Protein AF-A0A7C2FIG5-F1 (afdb_monomer)

Mean predicted aligned error: 9.31 Å

Radius of gyration: 20.12 Å; Cα contacts (8 Å, |Δi|>4): 160; chains: 1; bounding box: 55×31×49 Å

Solvent-accessible surface area (backbone atoms only — not comparable to full-atom values): 9317 Å² total; per-residue (Å²): 133,86,77,81,83,83,77,55,56,40,17,17,36,29,71,39,88,87,53,84,72,95,73,82,91,70,52,73,69,51,48,59,54,59,76,64,55,74,55,68,53,23,48,46,54,52,16,59,75,69,73,48,54,67,72,58,41,54,53,45,52,54,53,38,41,74,69,49,51,34,40,84,71,38,71,48,67,75,83,69,73,45,44,57,67,68,55,55,55,50,51,38,54,56,41,27,75,70,73,31,94,58,26,62,59,54,51,53,51,52,38,49,75,65,79,44,44,74,86,65,31,47,63,87,50,48,66,57,52,53,52,58,59,40,68,74,39,85,52,66,69,57,29,54,51,51,53,53,54,50,54,56,53,50,65,75,74,110

Secondary structure (DSSP, 8-state):
--------TT-EEEE-SS---S-----HHHHHHHTT--SSSBHHHHHHHTT--HHHHHHHHHHHHHTTSEEEEESS-----PPPHHHHHHHHHHHHHHH-TTHHHHHHHHHHHTT--GGG--GGGHHHHHHHHHHT---HHHHHHHHHHHHHHHHHH-

Sequence (158 aa):
MNKKVEFNENAVFALSKSKSPSEVTLRSAEWAVITQIDGHKTVKDISNLLSMGNDEAIGLFHELIKKELIELQSMDEEKMDYIPADFFNMLEAELTKVIGPVAPLILDDTIMEMDTTKDHCLPERIPELIEMLSEEIVDSEKKVKFQQIMLNQLKGMM

Structure (mmCIF, N/CA/C/O backbone):
data_AF-A0A7C2FIG5-F1
#
_entry.id   AF-A0A7C2FIG5-F1
#
loop_
_atom_site.group_PDB
_atom_site.id
_atom_site.type_symbol
_atom_site.label_atom_id
_atom_site.label_alt_id
_atom_site.label_comp_id
_atom_site.label_asym_id
_atom_site.label_entity_id
_atom_site.label_seq_id
_atom_site.pdbx_PDB_ins_code
_atom_site.Cartn_x
_atom_site.Cartn_y
_atom_site.Cartn_z
_atom_site.occupancy
_atom_site.B_iso_or_equiv
_atom_site.auth_seq_id
_atom_site.auth_comp_id
_atom_site.auth_asym_id
_atom_site.auth_atom_id
_atom_site.pdbx_PDB_model_num
ATOM 1 N N . MET A 1 1 ? 34.452 -0.941 -11.610 1.00 36.03 1 MET A N 1
ATOM 2 C CA . MET A 1 1 ? 34.131 -2.293 -12.115 1.00 36.03 1 MET A CA 1
ATOM 3 C C . MET A 1 1 ? 32.675 -2.538 -11.748 1.00 36.03 1 MET A C 1
ATOM 5 O O . MET A 1 1 ? 32.413 -2.915 -10.616 1.00 36.03 1 MET A O 1
ATOM 9 N N . ASN A 1 2 ? 31.730 -2.162 -12.620 1.00 45.91 2 ASN A N 1
ATOM 10 C CA . ASN A 1 2 ? 30.301 -2.260 -12.301 1.00 45.91 2 ASN A CA 1
ATOM 11 C C . ASN A 1 2 ? 29.908 -3.731 -12.314 1.00 45.91 2 ASN A C 1
ATOM 13 O O . ASN A 1 2 ? 29.889 -4.370 -13.365 1.00 45.91 2 ASN A O 1
ATOM 17 N N . LYS A 1 3 ? 29.674 -4.276 -11.122 1.00 56.03 3 LYS A N 1
ATOM 18 C CA . LYS A 1 3 ? 29.166 -5.629 -10.941 1.00 56.03 3 LYS A CA 1
ATOM 19 C C . LYS A 1 3 ? 27.771 -5.650 -11.570 1.00 56.03 3 LYS A C 1
ATOM 21 O O . LYS A 1 3 ? 26.907 -4.885 -11.152 1.00 56.03 3 LYS A O 1
ATOM 26 N N . LYS A 1 4 ? 27.578 -6.447 -12.622 1.00 68.69 4 LYS A N 1
ATOM 27 C CA . LYS A 1 4 ? 26.257 -6.647 -13.220 1.00 68.69 4 LYS A CA 1
ATOM 28 C C . LYS A 1 4 ? 25.384 -7.296 -12.145 1.00 68.69 4 LYS A C 1
ATOM 30 O O . LYS A 1 4 ? 25.712 -8.385 -11.683 1.00 68.69 4 LYS A O 1
ATOM 35 N N . VAL A 1 5 ? 24.359 -6.587 -11.686 1.00 81.25 5 VAL A N 1
ATOM 36 C CA . VAL A 1 5 ? 23.385 -7.122 -10.731 1.00 81.25 5 VAL A CA 1
ATOM 37 C C . VAL A 1 5 ? 22.503 -8.087 -11.512 1.00 81.25 5 VAL A C 1
ATOM 39 O O . VAL A 1 5 ? 21.764 -7.640 -12.380 1.00 81.25 5 VAL A O 1
ATOM 42 N N . GLU A 1 6 ? 22.647 -9.390 -11.285 1.00 87.00 6 GLU A N 1
ATOM 43 C CA . GLU A 1 6 ? 21.758 -10.406 -11.860 1.00 87.00 6 GLU A CA 1
ATOM 44 C C . GLU A 1 6 ? 20.524 -10.563 -10.967 1.00 87.00 6 GLU A C 1
ATOM 46 O O . GLU A 1 6 ? 20.663 -10.659 -9.750 1.00 87.00 6 GLU A O 1
ATOM 51 N N . PHE A 1 7 ? 19.335 -10.569 -11.571 1.00 90.88 7 PHE A N 1
ATOM 52 C CA . PHE A 1 7 ? 18.045 -10.702 -10.892 1.00 90.88 7 PHE A CA 1
ATOM 53 C C . PHE A 1 7 ? 17.050 -11.471 -11.777 1.00 90.88 7 PHE A C 1
ATOM 55 O O . PHE A 1 7 ? 17.284 -11.636 -12.976 1.00 90.88 7 PHE A O 1
ATOM 62 N N . ASN A 1 8 ? 15.970 -11.979 -11.182 1.00 89.69 8 ASN A N 1
ATOM 63 C CA . ASN A 1 8 ? 14.920 -12.744 -11.865 1.00 89.69 8 ASN A CA 1
ATOM 64 C C . ASN A 1 8 ? 13.596 -11.945 -11.920 1.00 89.69 8 ASN A C 1
ATOM 66 O O . ASN A 1 8 ? 13.532 -10.811 -11.453 1.00 89.69 8 ASN A O 1
ATOM 70 N N . GLU A 1 9 ? 12.533 -12.524 -12.490 1.00 90.69 9 GLU A N 1
ATOM 71 C CA . GLU A 1 9 ? 11.229 -11.847 -12.610 1.00 90.69 9 GLU A CA 1
ATOM 72 C C . GLU A 1 9 ? 10.514 -11.586 -11.266 1.00 90.69 9 GLU A C 1
ATOM 74 O O . GLU A 1 9 ? 9.669 -10.701 -11.196 1.00 90.69 9 GLU A O 1
ATOM 79 N N . ASN A 1 10 ? 10.886 -12.297 -10.199 1.00 91.56 10 ASN A N 1
ATOM 80 C CA . ASN A 1 10 ? 10.341 -12.138 -8.848 1.00 91.56 10 ASN A CA 1
ATOM 81 C C . ASN A 1 10 ? 11.132 -11.127 -8.005 1.00 91.56 10 ASN A C 1
ATOM 83 O O . ASN A 1 10 ? 10.812 -10.916 -6.841 1.00 91.56 10 ASN A O 1
ATOM 87 N N . ALA A 1 11 ? 12.190 -10.528 -8.552 1.00 92.69 11 ALA A N 1
ATOM 88 C CA . ALA A 1 11 ? 12.984 -9.563 -7.814 1.00 92.69 11 ALA A CA 1
ATOM 89 C C . ALA A 1 11 ? 12.174 -8.298 -7.505 1.00 92.69 11 ALA A C 1
ATOM 91 O O . ALA A 1 11 ? 11.429 -7.808 -8.357 1.00 92.69 11 ALA A O 1
ATOM 92 N N . VAL A 1 12 ? 12.381 -7.744 -6.312 1.00 92.75 12 VAL A N 1
ATOM 93 C CA . VAL A 1 12 ? 11.785 -6.482 -5.863 1.00 92.75 12 VAL A CA 1
ATOM 94 C C . VAL A 1 12 ? 12.884 -5.432 -5.758 1.00 92.75 12 VAL A C 1
ATOM 96 O O . VAL A 1 12 ? 14.008 -5.707 -5.321 1.00 92.75 12 VAL A O 1
ATOM 99 N N . PHE A 1 13 ? 12.566 -4.215 -6.188 1.00 93.75 13 PHE A N 1
ATOM 100 C CA . PHE A 1 13 ? 13.487 -3.083 -6.200 1.00 93.75 13 PHE A CA 1
ATOM 101 C C . PHE A 1 13 ? 12.936 -1.929 -5.374 1.00 93.75 13 PHE A C 1
ATOM 103 O O . PHE A 1 13 ? 11.726 -1.736 -5.301 1.00 93.75 13 PHE A O 1
ATOM 110 N N . ALA A 1 14 ? 13.840 -1.116 -4.835 1.00 92.50 14 ALA A N 1
ATOM 111 C CA . ALA A 1 14 ? 13.522 0.152 -4.194 1.00 92.50 14 ALA A CA 1
ATOM 112 C C . ALA A 1 14 ? 14.220 1.312 -4.916 1.00 92.50 14 ALA A C 1
ATOM 114 O O . ALA A 1 14 ? 15.236 1.126 -5.595 1.00 92.50 14 ALA A O 1
ATOM 115 N N . LEU A 1 15 ? 13.694 2.528 -4.750 1.00 92.06 15 LEU A N 1
ATOM 116 C CA . LEU A 1 15 ? 14.399 3.741 -5.165 1.00 92.06 15 LEU A CA 1
ATOM 117 C C . LEU A 1 15 ? 15.688 3.903 -4.346 1.00 92.06 15 LEU A C 1
ATOM 119 O O . LEU A 1 15 ? 15.681 3.767 -3.123 1.00 92.06 15 LEU A O 1
ATOM 123 N N . SER A 1 16 ? 16.789 4.220 -5.027 1.00 88.19 16 SER A N 1
ATOM 124 C CA . SER A 1 16 ? 18.107 4.366 -4.404 1.00 88.19 16 SER A CA 1
ATOM 125 C C . SER A 1 16 ? 18.120 5.519 -3.398 1.00 88.19 16 SER A C 1
ATOM 127 O O . SER A 1 16 ? 17.854 6.671 -3.745 1.00 88.19 16 SER A O 1
ATOM 129 N N . LYS A 1 17 ? 18.489 5.226 -2.145 1.00 80.56 17 LYS A N 1
ATOM 130 C CA . LYS A 1 17 ? 18.613 6.235 -1.070 1.00 80.56 17 LYS A CA 1
ATOM 131 C C . LYS A 1 17 ? 19.976 6.928 -1.039 1.00 80.56 17 LYS A C 1
ATOM 133 O O . LYS A 1 17 ? 20.172 7.897 -0.309 1.00 80.56 17 LYS A O 1
ATOM 138 N N . SER A 1 18 ? 20.945 6.405 -1.789 1.00 64.06 18 SER A N 1
ATOM 139 C CA . SER A 1 18 ? 22.363 6.742 -1.624 1.00 64.06 18 SER A CA 1
ATOM 140 C C . SER A 1 18 ? 22.803 7.987 -2.399 1.00 64.06 18 SER A C 1
ATOM 142 O O . SER A 1 18 ? 23.750 8.658 -1.984 1.00 64.06 18 SER A O 1
ATOM 144 N N . LYS A 1 19 ? 22.123 8.322 -3.504 1.00 59.31 19 LYS A N 1
ATOM 145 C CA . LYS A 1 19 ? 22.389 9.515 -4.315 1.00 59.31 19 LYS A CA 1
ATOM 146 C C . LYS A 1 19 ? 21.123 9.938 -5.050 1.00 59.31 19 LYS A C 1
ATOM 148 O O . LYS A 1 19 ? 20.641 9.203 -5.902 1.00 59.31 19 LYS A O 1
ATOM 153 N N . SER A 1 20 ? 20.637 11.150 -4.795 1.00 56.97 20 SER A N 1
ATOM 154 C CA . SER A 1 20 ? 19.740 11.828 -5.732 1.00 56.97 20 SER A CA 1
ATOM 155 C C . SER A 1 20 ? 20.612 12.493 -6.801 1.00 56.97 20 SER A C 1
ATOM 157 O O . SER A 1 20 ? 21.295 13.474 -6.492 1.00 56.97 20 SER A O 1
ATOM 159 N N . PRO A 1 21 ? 20.690 11.962 -8.031 1.00 64.50 21 PRO A N 1
ATOM 160 C CA . PRO A 1 21 ? 21.384 12.654 -9.110 1.00 64.50 21 PRO A CA 1
ATOM 161 C C . PRO A 1 21 ? 20.776 14.048 -9.321 1.00 64.50 21 PRO A C 1
ATOM 163 O O . PRO A 1 21 ? 19.559 14.212 -9.290 1.00 64.50 21 PRO A O 1
ATOM 166 N N . SER A 1 22 ? 21.628 15.059 -9.525 1.00 67.62 22 SER A N 1
ATOM 167 C CA . SER A 1 22 ? 21.191 16.455 -9.686 1.00 67.62 22 SER A CA 1
ATOM 168 C C . SER A 1 22 ? 20.298 16.660 -10.911 1.00 67.62 22 SER A C 1
ATOM 170 O O . SER A 1 22 ? 19.446 17.541 -10.908 1.00 67.62 22 SER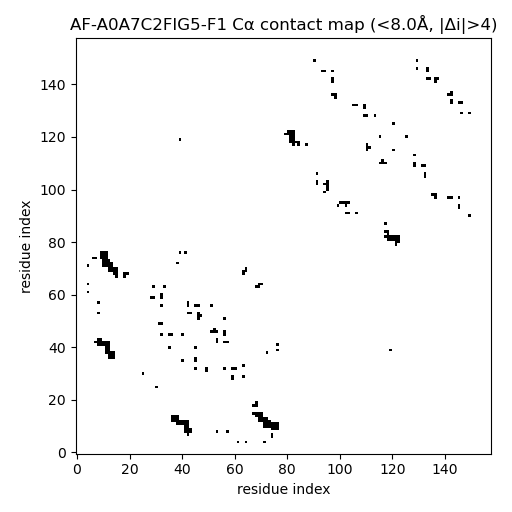 A O 1
ATOM 172 N N . GLU A 1 23 ? 20.501 15.851 -11.953 1.00 78.12 23 GLU A N 1
ATOM 173 C CA . GLU A 1 23 ? 19.670 15.793 -13.150 1.00 78.12 23 GLU A CA 1
ATOM 174 C C . GLU A 1 23 ? 19.792 14.402 -13.783 1.00 78.12 23 GLU A C 1
ATOM 176 O O . GLU A 1 23 ? 20.884 13.828 -13.831 1.00 78.12 23 GLU A O 1
ATOM 181 N N . VAL A 1 24 ? 18.677 13.854 -14.273 1.00 83.38 24 VAL A N 1
ATOM 182 C CA . VAL A 1 24 ? 18.651 12.570 -14.980 1.00 83.38 24 VAL A CA 1
ATOM 183 C C . VAL A 1 24 ? 17.721 12.650 -16.169 1.00 83.38 24 VAL A C 1
ATOM 185 O O . VAL A 1 24 ? 16.572 13.063 -16.058 1.00 83.38 24 VAL A O 1
ATOM 188 N N . THR A 1 25 ? 18.203 12.172 -17.310 1.00 87.69 25 THR A N 1
ATOM 189 C CA . THR A 1 25 ? 17.370 11.966 -18.490 1.00 87.69 25 THR A CA 1
ATOM 190 C C . THR A 1 25 ? 16.800 10.551 -18.483 1.00 87.69 25 THR A C 1
ATOM 192 O O . THR A 1 25 ? 17.545 9.562 -18.461 1.00 87.69 25 THR A O 1
ATOM 195 N N . LEU A 1 26 ? 15.473 10.458 -18.540 1.00 91.25 26 LEU A N 1
ATOM 196 C CA . LEU A 1 26 ? 14.733 9.204 -18.615 1.00 91.25 26 LEU A CA 1
ATOM 197 C C . LEU A 1 26 ? 13.965 9.121 -19.930 1.00 91.25 26 LEU A C 1
ATOM 199 O O . LEU A 1 26 ? 13.329 10.081 -20.362 1.00 91.25 26 LEU A O 1
ATOM 203 N N . ARG A 1 27 ? 14.033 7.957 -20.576 1.00 94.00 27 ARG A N 1
ATOM 204 C CA . ARG A 1 27 ? 13.150 7.619 -21.699 1.00 94.00 27 ARG A CA 1
ATOM 205 C C . ARG A 1 27 ? 11.747 7.335 -21.165 1.00 94.00 27 ARG A C 1
ATOM 207 O O . ARG A 1 27 ? 11.598 6.934 -20.015 1.00 94.00 27 ARG A O 1
ATOM 214 N N . SER A 1 28 ? 10.723 7.457 -22.010 1.00 94.38 28 SER A N 1
ATOM 215 C CA . SER A 1 28 ? 9.324 7.246 -21.603 1.00 94.38 28 SER A CA 1
ATOM 216 C C . SER A 1 28 ? 9.086 5.894 -20.918 1.00 94.38 28 SER A C 1
ATOM 218 O O . SER A 1 28 ? 8.396 5.845 -19.908 1.00 94.38 28 SER A O 1
ATOM 220 N N . ALA A 1 29 ? 9.706 4.817 -21.410 1.00 94.56 29 ALA A N 1
ATOM 221 C CA . ALA A 1 29 ? 9.592 3.488 -20.805 1.00 94.56 29 ALA A CA 1
ATOM 222 C C . ALA A 1 29 ? 10.312 3.379 -19.445 1.00 94.56 29 ALA A C 1
ATOM 224 O O . ALA A 1 29 ? 9.802 2.753 -18.524 1.00 94.56 29 ALA A O 1
ATOM 225 N N . GLU A 1 30 ? 11.467 4.033 -19.288 1.00 95.38 30 GLU A N 1
ATOM 226 C CA . GLU A 1 30 ? 12.197 4.069 -18.010 1.00 95.38 30 GLU A CA 1
ATOM 227 C C . GLU A 1 30 ? 11.417 4.861 -16.957 1.00 95.38 30 GLU A C 1
ATOM 229 O O . GLU A 1 30 ? 11.360 4.455 -15.800 1.00 95.38 30 GLU A O 1
ATOM 234 N N . TRP A 1 31 ? 10.786 5.966 -17.372 1.00 95.31 31 TRP A N 1
ATOM 235 C CA . TRP A 1 31 ? 9.886 6.745 -16.526 1.00 95.31 31 TRP A CA 1
ATOM 236 C C . TRP A 1 31 ? 8.658 5.931 -16.107 1.00 95.31 31 TRP A C 1
ATOM 238 O O . TRP A 1 31 ? 8.299 5.908 -14.934 1.00 95.31 31 TRP A O 1
ATOM 248 N N . ALA A 1 32 ? 8.034 5.221 -17.049 1.00 96.12 32 ALA A N 1
ATOM 249 C CA . ALA A 1 32 ? 6.899 4.362 -16.737 1.00 96.12 32 ALA A CA 1
ATOM 250 C C . ALA A 1 32 ? 7.271 3.326 -15.666 1.00 96.12 32 ALA A C 1
ATOM 252 O O . ALA A 1 32 ? 6.585 3.247 -14.656 1.00 96.12 32 ALA A O 1
ATOM 253 N N . VAL A 1 33 ? 8.396 2.620 -15.822 1.00 96.69 33 VAL A N 1
ATOM 254 C CA . VAL A 1 33 ? 8.856 1.625 -14.837 1.00 96.69 33 VAL A CA 1
ATOM 255 C C . VAL A 1 33 ? 9.177 2.259 -13.485 1.00 96.69 33 VAL A C 1
ATOM 257 O O . VAL A 1 33 ? 8.651 1.803 -12.4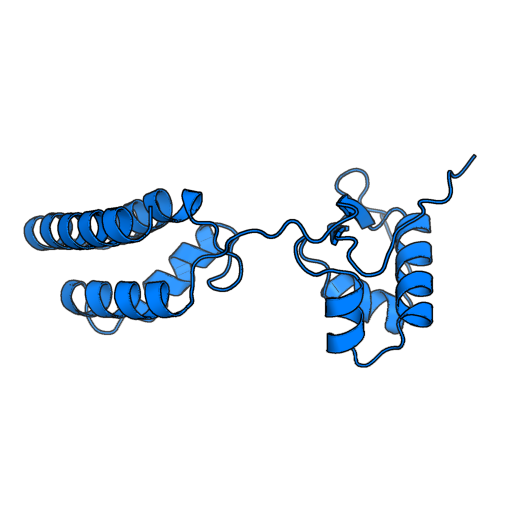74 1.00 96.69 33 VAL A O 1
ATOM 260 N N . ILE A 1 34 ? 9.999 3.316 -13.439 1.00 94.50 34 ILE A N 1
ATOM 261 C CA . ILE A 1 34 ? 10.462 3.877 -12.157 1.00 94.50 34 ILE A CA 1
ATOM 262 C C . ILE A 1 34 ? 9.310 4.416 -11.299 1.00 94.50 34 ILE A C 1
ATOM 264 O O . ILE A 1 34 ? 9.376 4.336 -10.079 1.00 94.50 34 ILE A O 1
ATOM 268 N N . THR A 1 35 ? 8.233 4.909 -11.919 1.00 94.19 35 THR A N 1
ATOM 269 C CA . THR A 1 35 ? 7.044 5.395 -11.192 1.00 94.19 35 THR A CA 1
ATOM 270 C C . THR A 1 35 ? 6.206 4.292 -10.548 1.00 94.19 35 THR A C 1
ATOM 272 O O . THR A 1 35 ? 5.362 4.601 -9.716 1.00 94.19 35 THR A O 1
ATOM 275 N N . GLN A 1 36 ? 6.412 3.027 -10.925 1.00 95.31 36 GLN A N 1
ATOM 276 C CA . GLN A 1 36 ? 5.705 1.884 -10.336 1.00 95.31 36 GLN A CA 1
ATOM 277 C C . GLN A 1 36 ? 6.509 1.184 -9.237 1.00 95.31 36 GLN A C 1
ATOM 279 O O . GLN A 1 36 ? 5.981 0.283 -8.588 1.00 95.31 36 GLN A O 1
ATOM 284 N N . ILE A 1 37 ? 7.770 1.578 -9.036 1.00 93.06 37 ILE A N 1
ATOM 285 C CA . ILE A 1 37 ? 8.649 0.995 -8.022 1.00 93.06 37 ILE A CA 1
ATOM 286 C C . ILE A 1 37 ? 8.265 1.547 -6.652 1.00 93.06 37 ILE A C 1
ATOM 288 O O . ILE A 1 37 ? 8.460 2.727 -6.368 1.00 93.06 37 ILE A O 1
ATOM 292 N N . ASP A 1 38 ? 7.756 0.662 -5.805 1.00 87.94 38 ASP A N 1
ATOM 293 C CA . ASP A 1 38 ? 7.274 0.957 -4.455 1.00 87.94 38 ASP A CA 1
ATOM 294 C C . ASP A 1 38 ? 7.960 0.119 -3.365 1.00 87.94 38 ASP A C 1
ATOM 296 O O . ASP A 1 38 ? 7.657 0.285 -2.189 1.00 87.94 38 ASP A O 1
ATOM 300 N N . GLY A 1 39 ? 8.901 -0.757 -3.733 1.00 88.00 39 GLY A N 1
ATOM 301 C CA . GLY A 1 39 ? 9.548 -1.675 -2.791 1.00 88.00 39 GLY A CA 1
ATOM 302 C C . GLY A 1 39 ? 8.746 -2.941 -2.483 1.00 88.00 39 GLY A C 1
ATOM 303 O O . GLY A 1 39 ? 9.129 -3.685 -1.580 1.00 88.00 39 GLY A O 1
ATOM 304 N N . HIS A 1 40 ? 7.659 -3.201 -3.217 1.00 84.62 40 HIS A N 1
ATOM 305 C CA . HIS A 1 40 ? 6.805 -4.378 -3.033 1.00 84.62 40 HIS A CA 1
ATOM 306 C C . HIS A 1 40 ? 6.541 -5.123 -4.339 1.00 84.62 40 HIS A C 1
ATOM 308 O O . HIS A 1 40 ? 6.636 -6.347 -4.377 1.00 84.62 40 HIS A O 1
ATOM 314 N N . LYS A 1 41 ? 6.255 -4.399 -5.427 1.00 89.69 41 LYS A N 1
ATOM 315 C CA . LYS A 1 41 ? 5.988 -5.022 -6.725 1.00 89.69 41 LYS A CA 1
ATOM 316 C C . LYS A 1 41 ? 7.237 -5.694 -7.280 1.00 89.69 41 LYS A C 1
ATOM 318 O O . LYS A 1 41 ? 8.314 -5.093 -7.351 1.00 89.69 41 LYS A O 1
ATOM 323 N N . THR A 1 42 ? 7.067 -6.922 -7.754 1.00 92.81 42 THR A N 1
ATOM 324 C CA . THR A 1 42 ? 8.120 -7.630 -8.475 1.00 92.81 42 THR A CA 1
ATOM 325 C C . THR A 1 42 ? 8.322 -7.038 -9.872 1.00 92.81 42 THR A C 1
ATOM 327 O O . THR A 1 42 ? 7.469 -6.323 -10.415 1.00 92.81 42 THR A O 1
ATOM 330 N N . VAL A 1 43 ? 9.442 -7.383 -10.514 1.00 94.56 43 VAL A N 1
ATOM 331 C CA . VAL A 1 43 ? 9.672 -7.074 -11.937 1.00 94.56 43 VAL A CA 1
ATOM 332 C C . VAL A 1 43 ? 8.511 -7.577 -12.806 1.00 94.56 43 VAL A C 1
ATOM 334 O O . VAL A 1 43 ? 8.104 -6.886 -13.740 1.00 94.56 43 VAL A O 1
ATOM 337 N N . LYS A 1 44 ? 7.955 -8.749 -12.484 1.00 93.88 44 LYS A N 1
ATOM 338 C CA . LYS A 1 44 ? 6.811 -9.354 -13.175 1.00 93.88 44 LYS A CA 1
ATOM 339 C C . LYS A 1 44 ? 5.507 -8.586 -12.974 1.00 93.88 44 LYS A C 1
ATOM 341 O O . LYS A 1 44 ? 4.736 -8.432 -13.917 1.00 93.88 44 LYS A O 1
ATOM 346 N N . ASP A 1 45 ? 5.243 -8.090 -11.770 1.00 92.94 45 ASP A N 1
ATOM 347 C CA . ASP A 1 45 ? 4.031 -7.303 -11.510 1.00 92.94 45 ASP A CA 1
ATOM 348 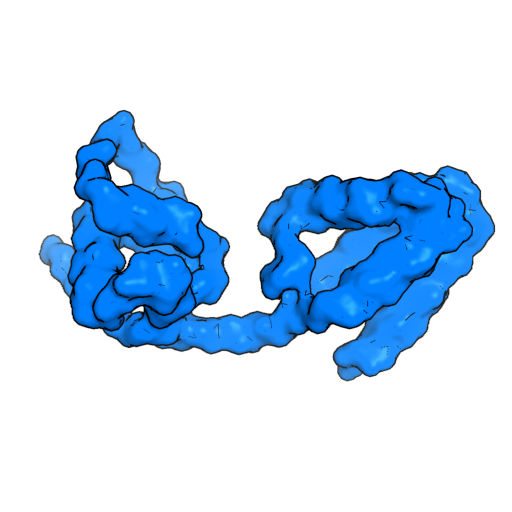C C . ASP A 1 45 ? 4.055 -6.003 -12.305 1.00 92.94 45 ASP A C 1
ATOM 350 O O . ASP A 1 45 ? 3.074 -5.644 -12.958 1.00 92.94 45 ASP A O 1
ATOM 354 N N . ILE A 1 46 ? 5.210 -5.333 -12.313 1.00 95.00 46 ILE A N 1
ATOM 355 C CA . ILE A 1 46 ? 5.410 -4.094 -13.067 1.00 95.00 46 ILE A CA 1
ATOM 356 C C . ILE A 1 46 ? 5.340 -4.362 -14.575 1.00 95.00 46 ILE A C 1
ATOM 358 O O . ILE A 1 46 ? 4.734 -3.569 -15.302 1.00 95.00 46 ILE A O 1
ATOM 362 N N . SER A 1 47 ? 5.897 -5.480 -15.061 1.00 96.06 47 SER A N 1
ATOM 363 C CA . SER A 1 47 ? 5.822 -5.830 -16.484 1.00 96.06 47 SER A CA 1
ATOM 364 C C . SER A 1 47 ? 4.379 -6.073 -16.935 1.00 96.06 47 SER A C 1
ATOM 366 O O . SER A 1 47 ? 3.938 -5.498 -17.934 1.00 96.06 47 SER A O 1
ATOM 368 N N . ASN A 1 48 ? 3.612 -6.836 -16.153 1.00 95.19 48 ASN A N 1
ATOM 369 C CA . ASN A 1 48 ? 2.198 -7.102 -16.406 1.00 95.19 48 ASN A CA 1
ATOM 370 C C . ASN A 1 48 ? 1.357 -5.821 -16.355 1.00 95.19 48 ASN A C 1
ATOM 372 O O . ASN A 1 48 ? 0.568 -5.569 -17.268 1.00 95.19 48 ASN A O 1
ATOM 376 N N . LEU A 1 49 ? 1.550 -4.988 -15.325 1.00 94.50 49 LEU A N 1
ATOM 377 C CA . LEU A 1 49 ? 0.827 -3.726 -15.139 1.00 94.50 49 LEU A CA 1
ATOM 378 C C . LEU A 1 49 ? 0.999 -2.789 -16.339 1.00 94.50 49 LEU A C 1
ATOM 380 O O . LEU A 1 49 ? 0.044 -2.161 -16.793 1.00 94.50 49 LEU A O 1
ATOM 384 N N . LEU A 1 50 ? 2.216 -2.718 -16.874 1.00 96.25 50 LEU A N 1
ATOM 385 C CA . LEU A 1 50 ? 2.555 -1.864 -18.008 1.00 96.25 50 LEU A CA 1
ATOM 386 C C . LEU A 1 50 ? 2.375 -2.562 -19.366 1.00 96.25 50 LEU A C 1
ATOM 388 O O . LEU A 1 50 ? 2.696 -1.973 -20.397 1.00 96.25 50 LEU A O 1
ATOM 392 N N . SER A 1 51 ? 1.841 -3.791 -19.381 1.00 95.88 51 SER A N 1
ATOM 393 C CA . SER A 1 51 ? 1.636 -4.604 -20.589 1.00 95.88 51 SER A CA 1
ATOM 394 C C . SER A 1 51 ? 2.907 -4.764 -21.443 1.00 95.88 51 SER A C 1
ATOM 396 O O . SER A 1 51 ? 2.840 -4.750 -22.673 1.00 95.88 51 SER A O 1
ATOM 398 N N . MET A 1 52 ? 4.066 -4.906 -20.793 1.00 94.94 52 MET A N 1
ATOM 399 C CA . MET A 1 52 ? 5.375 -5.083 -21.436 1.00 94.94 52 MET A CA 1
ATOM 400 C C . MET A 1 52 ? 5.892 -6.518 -21.297 1.00 94.94 52 MET A C 1
ATOM 402 O O . MET A 1 52 ? 5.504 -7.258 -20.395 1.00 94.94 52 MET A O 1
ATOM 406 N N . GLY A 1 53 ? 6.787 -6.925 -22.198 1.00 94.25 53 GLY A N 1
ATOM 407 C CA . GLY A 1 53 ? 7.408 -8.251 -22.134 1.00 94.25 53 GLY A CA 1
ATOM 408 C C . GLY A 1 53 ? 8.448 -8.357 -21.012 1.00 94.25 53 GLY A C 1
ATOM 409 O O . GLY A 1 53 ? 9.144 -7.389 -20.712 1.00 94.25 53 GLY A O 1
ATOM 410 N N . ASN A 1 54 ? 8.625 -9.550 -20.433 1.00 88.06 54 ASN A N 1
ATOM 411 C CA . ASN A 1 54 ? 9.599 -9.776 -19.353 1.00 88.06 54 ASN A CA 1
ATOM 412 C C . ASN A 1 54 ? 11.043 -9.397 -19.737 1.00 88.06 54 ASN A C 1
ATOM 414 O O . ASN A 1 54 ? 11.735 -8.763 -18.945 1.00 88.06 54 ASN A O 1
ATOM 418 N N . ASP A 1 55 ? 11.493 -9.722 -20.953 1.00 90.69 55 ASP A N 1
ATOM 419 C CA . ASP A 1 55 ? 12.845 -9.366 -21.418 1.00 90.69 55 ASP A CA 1
ATOM 420 C C . ASP A 1 55 ? 13.034 -7.845 -21.547 1.00 90.69 55 ASP A C 1
ATOM 422 O O . ASP A 1 55 ? 14.100 -7.309 -21.234 1.00 90.69 55 ASP A O 1
ATOM 426 N N . GLU A 1 56 ? 11.985 -7.138 -21.982 1.00 94.75 56 GLU A N 1
ATOM 427 C CA . GLU A 1 56 ? 11.968 -5.676 -22.058 1.00 94.75 56 GLU A CA 1
ATOM 428 C C . GLU A 1 56 ? 12.045 -5.063 -20.656 1.00 94.75 56 GLU A C 1
ATOM 430 O O . GLU A 1 56 ? 12.884 -4.190 -20.417 1.00 94.75 56 GLU A O 1
ATOM 435 N N . ALA A 1 57 ? 11.241 -5.568 -19.714 1.00 94.88 57 ALA A N 1
ATOM 436 C CA . ALA A 1 57 ? 11.267 -5.142 -18.320 1.00 94.88 57 ALA A CA 1
ATOM 437 C C . ALA A 1 57 ? 12.661 -5.340 -17.703 1.00 94.88 57 ALA A C 1
ATOM 439 O O . ALA A 1 57 ? 13.253 -4.381 -17.212 1.00 94.88 57 ALA A O 1
ATOM 440 N N . ILE A 1 58 ? 13.252 -6.536 -17.811 1.00 93.50 58 ILE A N 1
ATOM 441 C CA . ILE A 1 58 ? 14.607 -6.819 -17.300 1.00 93.50 58 ILE A CA 1
ATOM 442 C C . ILE A 1 58 ? 15.636 -5.835 -17.882 1.00 93.50 58 ILE A C 1
ATOM 444 O O . ILE A 1 58 ? 16.484 -5.310 -17.153 1.00 93.50 58 ILE A O 1
ATOM 448 N N . GLY A 1 59 ? 15.548 -5.533 -19.181 1.00 94.62 59 GLY A N 1
ATOM 449 C CA . GLY A 1 59 ? 16.394 -4.530 -19.828 1.00 94.62 59 GLY A CA 1
ATOM 450 C C . GLY A 1 59 ? 16.241 -3.128 -19.224 1.00 94.62 59 GLY A C 1
ATOM 451 O O . GLY A 1 59 ? 17.243 -2.464 -18.954 1.00 94.62 59 GLY A O 1
ATOM 452 N N . LEU A 1 60 ? 15.005 -2.689 -18.965 1.00 96.38 60 LEU A N 1
ATOM 453 C CA . LEU A 1 60 ? 14.715 -1.393 -18.340 1.00 96.38 60 LEU A CA 1
ATOM 454 C C . LEU A 1 60 ? 15.243 -1.318 -16.902 1.00 96.38 60 LEU A C 1
ATOM 456 O O . LEU A 1 60 ? 15.904 -0.340 -16.552 1.00 96.38 60 LEU A O 1
ATOM 460 N N . PHE A 1 61 ? 15.034 -2.358 -16.092 1.00 95.88 61 PHE A N 1
ATOM 461 C CA . PHE A 1 61 ? 15.560 -2.423 -14.725 1.00 95.88 61 PHE A CA 1
ATOM 462 C C . PHE A 1 61 ? 17.095 -2.382 -14.707 1.00 95.88 61 PHE A C 1
ATOM 464 O O . PHE A 1 61 ? 17.679 -1.630 -13.927 1.00 95.88 61 PHE A O 1
ATOM 471 N N . HIS A 1 62 ? 17.777 -3.088 -15.617 1.00 94.50 62 HIS A N 1
ATOM 472 C CA . HIS A 1 62 ? 19.235 -2.984 -15.748 1.00 94.50 62 HIS A CA 1
ATOM 473 C C . HIS A 1 62 ? 19.716 -1.560 -16.066 1.00 94.50 62 HIS A C 1
ATOM 475 O O . HIS A 1 62 ? 20.721 -1.119 -15.501 1.00 94.50 62 HIS A O 1
ATOM 481 N N . GLU A 1 63 ? 19.028 -0.833 -16.950 1.00 93.69 63 GLU A N 1
ATOM 482 C CA . GLU A 1 63 ? 19.374 0.561 -17.255 1.00 93.69 63 GLU A CA 1
ATOM 483 C C . GLU A 1 63 ? 19.137 1.484 -16.050 1.00 93.69 63 GLU A C 1
ATOM 485 O O . GLU A 1 63 ? 19.975 2.341 -15.767 1.00 93.69 63 GLU A O 1
ATOM 490 N N . LEU A 1 64 ? 18.057 1.281 -15.288 1.00 93.69 64 LEU A N 1
ATOM 491 C CA . LEU A 1 64 ? 17.781 2.043 -14.065 1.00 93.69 64 LEU A CA 1
ATOM 492 C C . LEU A 1 64 ? 18.829 1.783 -12.964 1.00 93.69 64 LEU A C 1
ATOM 494 O O . LEU A 1 64 ? 19.306 2.737 -12.347 1.00 93.69 64 LEU A O 1
ATOM 498 N N . ILE A 1 65 ? 19.263 0.529 -12.774 1.00 92.38 65 ILE A N 1
ATOM 499 C CA . ILE A 1 65 ? 20.363 0.165 -11.856 1.00 92.38 65 ILE A CA 1
ATOM 500 C C . ILE A 1 65 ? 21.663 0.844 -12.293 1.00 92.38 65 ILE A C 1
ATOM 502 O O . ILE A 1 65 ? 22.393 1.407 -11.481 1.00 92.38 65 ILE A O 1
ATOM 506 N N . LYS A 1 66 ? 21.966 0.817 -13.596 1.00 90.56 66 LYS A N 1
ATOM 507 C CA . LYS A 1 66 ? 23.175 1.437 -14.158 1.00 90.56 66 LYS A CA 1
ATOM 508 C C . LYS A 1 66 ? 23.189 2.957 -13.976 1.00 90.56 66 LYS A C 1
ATOM 510 O O . LYS A 1 66 ? 24.269 3.531 -13.849 1.00 90.56 66 LYS A O 1
ATOM 515 N N . LYS A 1 67 ? 22.014 3.592 -13.959 1.00 90.44 67 LYS A N 1
ATOM 516 C CA . LYS A 1 67 ? 21.829 5.013 -13.626 1.00 90.44 67 LYS A CA 1
ATOM 517 C C . LYS A 1 67 ? 21.846 5.291 -12.113 1.00 90.44 67 LYS A C 1
ATOM 519 O O . LYS A 1 67 ? 21.684 6.443 -11.731 1.00 90.44 67 LYS A O 1
ATOM 524 N N . GLU A 1 68 ? 22.051 4.271 -11.275 1.00 89.44 68 GLU A N 1
ATOM 525 C CA . GLU A 1 68 ? 22.027 4.342 -9.803 1.00 89.44 68 GLU A CA 1
ATOM 526 C C . GLU A 1 68 ? 20.686 4.851 -9.230 1.00 89.44 68 GLU A C 1
ATOM 528 O O . GLU A 1 68 ? 20.645 5.381 -8.123 1.00 89.44 68 GLU A O 1
ATOM 533 N N . LEU A 1 69 ? 19.584 4.692 -9.975 1.00 91.31 69 LEU A N 1
ATOM 534 C CA . LEU A 1 69 ? 18.253 5.182 -9.584 1.00 91.31 69 LEU A CA 1
ATOM 535 C C . LEU A 1 69 ? 17.491 4.211 -8.691 1.00 91.31 69 LEU A C 1
ATOM 537 O O . LEU A 1 69 ? 16.637 4.627 -7.911 1.00 91.31 69 LEU A O 1
ATOM 541 N N . ILE A 1 70 ? 17.783 2.923 -8.839 1.00 93.06 70 ILE A N 1
ATOM 542 C CA . ILE A 1 70 ? 17.118 1.842 -8.122 1.00 93.06 70 ILE A CA 1
ATOM 543 C C . ILE A 1 70 ? 18.159 0.858 -7.613 1.00 93.06 70 ILE A C 1
ATOM 545 O O . ILE A 1 70 ? 19.236 0.710 -8.199 1.00 93.06 70 ILE A O 1
ATOM 549 N N . GLU A 1 71 ? 17.811 0.161 -6.545 1.00 92.69 71 GLU A N 1
ATOM 550 C CA . GLU A 1 71 ? 18.632 -0.870 -5.931 1.00 92.69 71 GLU A CA 1
ATOM 551 C C . GLU A 1 71 ? 17.806 -2.131 -5.679 1.00 92.69 71 GLU A C 1
ATOM 553 O O . GLU A 1 71 ? 16.608 -2.064 -5.402 1.00 92.69 71 GLU A O 1
ATOM 558 N N . LEU A 1 72 ? 18.447 -3.290 -5.853 1.00 91.50 72 LEU A N 1
ATOM 559 C CA . LEU A 1 72 ? 17.823 -4.585 -5.601 1.00 91.50 72 LEU A CA 1
ATOM 560 C C . LEU A 1 72 ? 17.549 -4.710 -4.101 1.00 91.50 72 LEU A C 1
ATOM 562 O O . LEU A 1 72 ? 18.485 -4.631 -3.304 1.00 91.50 72 LEU A O 1
ATOM 566 N N . GLN A 1 73 ? 16.287 -4.923 -3.746 1.00 89.44 73 GLN A N 1
ATOM 567 C CA . GLN A 1 73 ? 15.849 -5.096 -2.367 1.00 89.44 73 GLN A CA 1
ATOM 568 C C . GLN A 1 73 ? 15.782 -6.581 -2.003 1.00 89.44 73 GLN A C 1
ATOM 570 O O . GLN A 1 73 ? 16.371 -6.990 -1.004 1.00 89.44 73 GLN A O 1
ATOM 575 N N . SER A 1 74 ? 15.148 -7.397 -2.849 1.00 84.81 74 SER A N 1
ATOM 576 C CA . SER A 1 74 ? 15.051 -8.850 -2.674 1.00 84.81 74 SER A CA 1
ATOM 577 C C . SER A 1 74 ? 15.104 -9.580 -4.022 1.00 84.81 74 SER A C 1
ATOM 579 O O . SER A 1 74 ? 14.748 -9.034 -5.066 1.00 84.81 74 SER A O 1
ATOM 581 N N . MET A 1 75 ? 15.588 -10.827 -4.010 1.00 83.31 75 MET A N 1
ATOM 582 C CA . MET A 1 75 ? 15.634 -11.713 -5.193 1.00 83.31 75 MET A CA 1
ATOM 583 C C . MET A 1 75 ? 14.376 -12.563 -5.366 1.00 83.31 75 MET A C 1
ATOM 585 O O . MET A 1 75 ? 14.200 -13.201 -6.403 1.00 83.31 75 MET A O 1
ATOM 589 N N . ASP A 1 76 ? 13.537 -12.574 -4.344 1.00 75.38 76 ASP A N 1
ATOM 590 C CA . ASP A 1 76 ? 12.276 -13.277 -4.305 1.00 75.38 76 ASP A CA 1
ATOM 591 C C . ASP A 1 76 ? 11.203 -12.270 -3.911 1.00 75.38 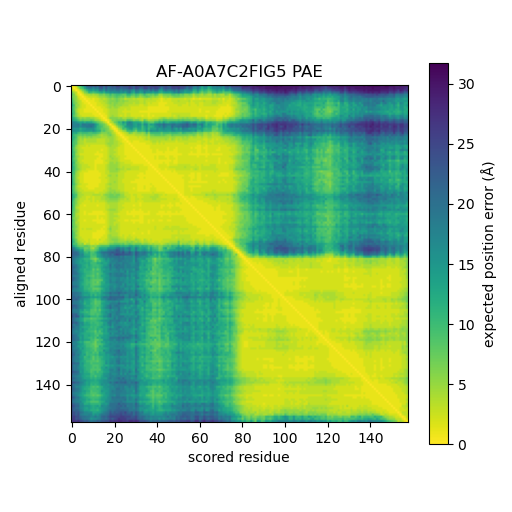76 ASP A C 1
ATOM 593 O O . ASP A 1 76 ? 11.485 -11.302 -3.193 1.00 75.38 76 ASP A O 1
ATOM 597 N N . GLU A 1 77 ? 9.977 -12.527 -4.353 1.00 64.81 77 GLU A N 1
ATOM 598 C CA . GLU A 1 77 ? 8.805 -11.924 -3.746 1.00 64.81 77 GLU A CA 1
ATOM 599 C C . GLU A 1 77 ? 8.842 -12.377 -2.284 1.00 64.81 77 GLU A C 1
ATOM 601 O O . GLU A 1 77 ? 8.611 -13.554 -1.977 1.00 64.81 77 GLU A O 1
ATOM 606 N N . GLU A 1 78 ? 9.241 -11.485 -1.373 1.00 59.69 78 GLU A N 1
ATOM 607 C CA . GLU A 1 78 ? 8.957 -11.723 0.030 1.00 59.69 78 GLU A CA 1
ATOM 608 C C . GLU A 1 78 ? 7.441 -11.820 0.078 1.00 59.69 78 GLU A C 1
ATOM 610 O O . GLU A 1 78 ? 6.752 -10.832 -0.173 1.00 59.69 78 GLU A O 1
ATOM 615 N N . LYS A 1 79 ? 6.920 -13.034 0.296 1.00 55.88 79 LYS A N 1
ATOM 616 C CA . LYS A 1 79 ? 5.504 -13.252 0.575 1.00 55.88 79 LYS A CA 1
ATOM 617 C C . LYS A 1 79 ? 5.216 -12.583 1.907 1.00 55.88 79 LYS A C 1
ATOM 619 O O . LYS A 1 79 ? 5.219 -13.217 2.957 1.00 55.88 79 LYS A O 1
ATOM 624 N N . MET A 1 80 ? 5.082 -11.274 1.846 1.00 62.03 80 MET A N 1
ATOM 625 C CA . MET A 1 80 ? 4.535 -10.457 2.891 1.00 62.03 80 MET A CA 1
ATOM 626 C C . MET A 1 80 ? 3.084 -10.906 3.003 1.00 62.03 80 MET A C 1
ATOM 628 O O . MET A 1 80 ? 2.308 -10.767 2.056 1.00 62.03 80 MET A O 1
ATOM 632 N N . ASP A 1 81 ? 2.739 -11.527 4.128 1.00 74.88 81 ASP A N 1
ATOM 633 C CA . ASP A 1 81 ? 1.366 -11.922 4.429 1.00 74.88 81 ASP A CA 1
ATOM 634 C C . ASP A 1 81 ? 0.561 -10.657 4.751 1.00 74.88 81 ASP A C 1
ATOM 636 O O . ASP A 1 81 ? 0.259 -10.366 5.906 1.00 74.88 81 ASP A O 1
ATOM 640 N N . TYR A 1 82 ? 0.267 -9.861 3.722 1.00 84.75 82 TYR A N 1
ATOM 641 C CA . TYR A 1 82 ? -0.510 -8.637 3.851 1.00 84.75 82 TYR A CA 1
ATOM 642 C C . TYR A 1 82 ? -1.893 -8.925 4.421 1.00 84.75 82 TYR A C 1
ATOM 644 O O . TYR A 1 82 ? -2.488 -9.990 4.221 1.00 84.75 82 TYR A O 1
ATOM 652 N N . ILE A 1 83 ? -2.426 -7.936 5.125 1.00 87.44 83 ILE A N 1
ATOM 653 C CA . ILE A 1 83 ? -3.734 -8.059 5.744 1.00 87.44 83 ILE A CA 1
ATOM 654 C C . ILE A 1 83 ? -4.822 -8.110 4.661 1.00 87.44 83 ILE A C 1
ATOM 656 O O . ILE A 1 83 ? -4.884 -7.223 3.808 1.00 87.44 83 ILE A O 1
ATOM 660 N N . PRO A 1 84 ? -5.718 -9.116 4.687 1.00 86.81 84 PRO A N 1
ATOM 661 C CA . PRO A 1 84 ? -6.785 -9.226 3.702 1.00 86.81 84 PRO A CA 1
ATOM 662 C C . PRO A 1 84 ? -7.711 -8.006 3.705 1.00 86.81 84 PRO A C 1
ATOM 664 O O . PRO A 1 84 ? -8.077 -7.497 4.766 1.00 86.81 84 PRO A O 1
ATOM 667 N N . ALA A 1 85 ? -8.197 -7.609 2.525 1.00 88.12 85 ALA A N 1
ATOM 668 C CA . ALA A 1 85 ? -9.140 -6.497 2.363 1.00 88.12 85 ALA A CA 1
ATOM 669 C C . ALA A 1 85 ? -10.394 -6.613 3.258 1.00 88.12 85 ALA A C 1
ATOM 671 O O . ALA A 1 85 ? -10.908 -5.609 3.749 1.00 88.12 85 ALA A O 1
ATOM 672 N N . ASP A 1 86 ? -10.856 -7.838 3.533 1.00 89.69 86 ASP A N 1
ATOM 673 C CA . ASP A 1 86 ? -12.000 -8.097 4.417 1.00 89.69 86 ASP A CA 1
ATOM 674 C C . ASP A 1 86 ? -11.789 -7.584 5.846 1.00 89.69 86 ASP A C 1
ATOM 676 O O . ASP A 1 86 ? -12.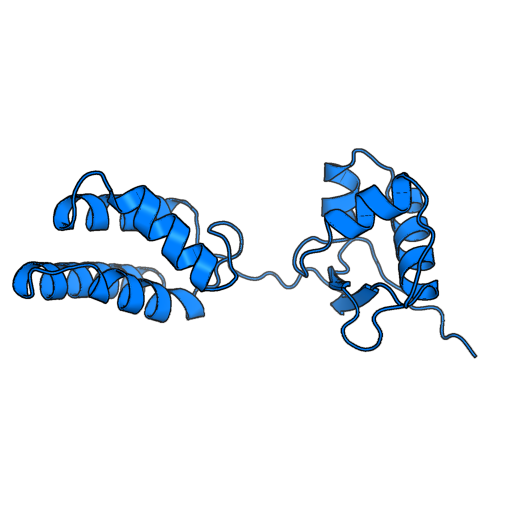747 -7.150 6.492 1.00 89.69 86 ASP A O 1
ATOM 680 N N . PHE A 1 87 ? -10.546 -7.570 6.335 1.00 92.06 87 PHE A N 1
ATOM 681 C CA . PHE A 1 87 ? -10.233 -6.965 7.624 1.00 92.06 87 PHE A CA 1
ATOM 682 C C . PHE A 1 87 ? -10.470 -5.455 7.599 1.00 92.06 87 PHE A C 1
ATOM 684 O O . PHE A 1 87 ? -11.107 -4.933 8.510 1.00 92.06 87 PHE A O 1
ATOM 691 N N . PHE A 1 88 ? -10.022 -4.760 6.549 1.00 94.38 88 PHE A N 1
ATOM 692 C CA . PHE A 1 88 ? -10.232 -3.316 6.411 1.00 94.38 88 PHE A CA 1
ATOM 693 C C . PHE A 1 88 ? -11.712 -2.964 6.270 1.00 94.38 88 PHE A C 1
ATOM 695 O O . PHE A 1 88 ? -12.165 -2.015 6.903 1.00 94.38 88 PHE A O 1
ATOM 702 N N . ASN A 1 89 ? -12.483 -3.768 5.534 1.00 94.12 89 ASN A N 1
ATOM 703 C CA . ASN A 1 89 ? -13.937 -3.605 5.433 1.00 94.12 89 ASN A CA 1
ATOM 704 C C . ASN A 1 89 ? -14.620 -3.734 6.806 1.00 94.12 89 ASN A C 1
ATOM 706 O O . ASN A 1 89 ? -15.515 -2.959 7.149 1.00 94.12 89 ASN A O 1
ATOM 710 N N . MET A 1 90 ? -14.194 -4.712 7.611 1.00 94.31 90 MET A N 1
ATOM 711 C CA . MET A 1 90 ? -14.699 -4.914 8.969 1.00 94.31 90 MET A CA 1
ATOM 712 C C . MET A 1 90 ? -14.283 -3.771 9.907 1.00 94.31 90 MET A C 1
ATOM 714 O O . MET A 1 90 ? -15.132 -3.229 10.616 1.00 94.31 90 MET A O 1
ATOM 718 N N . LEU A 1 91 ? -13.013 -3.363 9.869 1.00 96.06 91 LEU A N 1
ATOM 719 C CA . LEU A 1 91 ? -12.469 -2.249 10.647 1.00 96.06 91 LEU A CA 1
ATOM 720 C C . LEU A 1 91 ? -13.218 -0.944 10.352 1.00 96.06 91 LEU A C 1
ATOM 722 O O . LEU A 1 91 ? -13.665 -0.268 11.279 1.00 96.06 91 LEU A O 1
ATOM 726 N N . GLU A 1 92 ? -13.418 -0.622 9.073 1.00 96.81 92 GLU A N 1
ATOM 727 C CA . GLU A 1 92 ? -14.178 0.547 8.626 1.00 96.81 92 GLU A CA 1
ATOM 728 C C . GLU A 1 92 ? -15.624 0.507 9.135 1.00 96.81 92 GLU A C 1
ATOM 730 O O . GLU A 1 92 ? -16.140 1.508 9.640 1.00 96.81 92 GLU A O 1
ATOM 735 N N . ALA A 1 93 ? -16.279 -0.655 9.058 1.00 96.56 93 ALA A N 1
ATOM 736 C CA . ALA A 1 93 ? -17.644 -0.823 9.539 1.00 96.56 93 ALA A CA 1
ATOM 737 C C . ALA A 1 93 ? -17.755 -0.614 11.058 1.00 96.56 93 ALA A C 1
ATOM 739 O O . ALA A 1 93 ? -18.699 0.033 11.518 1.00 96.56 93 ALA A O 1
ATOM 740 N N . GLU A 1 94 ? -16.810 -1.130 11.850 1.00 96.44 94 GLU A N 1
ATOM 741 C CA . GLU A 1 94 ? -16.785 -0.897 13.299 1.00 96.44 94 GLU A CA 1
ATOM 742 C C . GLU A 1 94 ? -16.473 0.564 13.638 1.00 96.44 94 GLU A C 1
ATOM 744 O O . GLU A 1 94 ? -17.144 1.150 14.491 1.00 96.44 94 GLU A O 1
ATOM 749 N N . LEU A 1 95 ? -15.532 1.190 12.929 1.00 97.12 95 LEU A N 1
ATOM 750 C CA . LEU A 1 95 ? -15.200 2.602 13.113 1.00 97.12 95 LEU A CA 1
ATOM 751 C C . LEU A 1 95 ? -16.395 3.508 12.771 1.00 97.12 95 LEU A C 1
ATOM 753 O O . LEU A 1 95 ? -16.733 4.420 13.530 1.00 97.12 95 LEU A O 1
ATOM 757 N N . THR A 1 96 ? -17.122 3.196 11.694 1.00 97.38 96 THR A N 1
ATOM 758 C CA . THR A 1 96 ? -18.333 3.918 11.262 1.00 97.38 96 THR A CA 1
ATOM 759 C C . THR A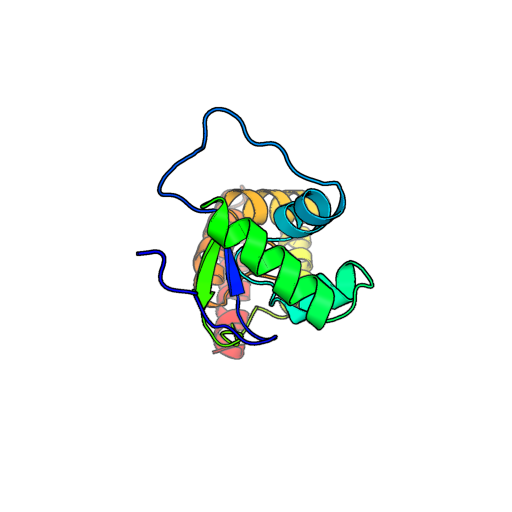 1 96 ? -19.419 3.915 12.335 1.00 97.38 96 THR A C 1
ATOM 761 O O . THR A 1 96 ? -20.100 4.922 12.534 1.00 97.38 96 THR A O 1
ATOM 764 N N . LYS A 1 97 ? -19.576 2.820 13.090 1.00 95.56 97 LYS A N 1
ATOM 765 C CA . LYS A 1 97 ? -20.540 2.764 14.206 1.00 95.56 97 LYS A CA 1
ATOM 766 C C . LYS A 1 97 ? -20.184 3.729 15.338 1.00 95.56 97 LYS A C 1
ATOM 768 O O . LYS A 1 97 ? -21.063 4.115 16.111 1.00 95.56 97 LYS A O 1
ATOM 773 N N . VAL A 1 98 ? -18.909 4.093 15.462 1.00 95.81 98 VAL A N 1
ATOM 774 C CA . VAL A 1 98 ? -18.394 4.892 16.572 1.00 95.81 98 VAL A CA 1
ATOM 775 C C . VAL A 1 98 ? -18.352 6.378 16.232 1.00 95.81 98 VAL A C 1
ATOM 777 O O . VAL A 1 98 ? -18.943 7.169 16.976 1.00 95.81 98 VAL A O 1
ATOM 780 N N . ILE A 1 99 ? -17.702 6.736 15.121 1.00 94.44 99 ILE A N 1
ATOM 781 C CA . ILE A 1 99 ? -17.468 8.132 14.705 1.00 94.44 99 ILE A CA 1
ATOM 782 C C . ILE A 1 99 ? -18.360 8.583 13.539 1.00 94.44 99 ILE A C 1
ATOM 784 O O . ILE A 1 99 ? -18.386 9.761 13.190 1.00 94.44 99 ILE A O 1
ATOM 788 N N . GLY A 1 100 ? -19.165 7.676 12.979 1.00 94.56 100 GLY A N 1
ATOM 789 C CA . GLY A 1 100 ? -20.141 7.988 11.940 1.00 94.56 100 GLY A CA 1
ATOM 790 C C . GLY A 1 100 ? -19.565 7.942 10.519 1.00 94.56 100 GLY A C 1
ATOM 791 O O . GLY A 1 100 ? -18.521 7.338 10.285 1.00 94.56 100 GLY A O 1
ATOM 792 N N . PRO A 1 101 ? -20.240 8.572 9.540 1.00 95.56 101 PRO A N 1
ATOM 793 C CA . PRO A 1 101 ? -19.950 8.411 8.111 1.00 95.56 101 PRO A CA 1
ATOM 794 C C . PRO A 1 101 ? -18.603 8.992 7.659 1.00 95.56 101 PRO A C 1
ATOM 796 O O . PRO A 1 101 ? -18.226 8.803 6.509 1.00 95.56 101 PRO A O 1
ATOM 799 N N . VAL A 1 102 ? -17.888 9.703 8.536 1.00 95.69 102 VAL A N 1
ATOM 800 C CA . VAL A 1 102 ? -16.531 10.198 8.262 1.00 95.69 102 VAL A CA 1
ATOM 801 C C . VAL A 1 102 ? -15.468 9.098 8.403 1.00 95.69 102 VAL A C 1
ATOM 803 O O . VAL A 1 102 ? -14.351 9.268 7.932 1.00 95.69 102 VAL A O 1
ATOM 806 N N . ALA A 1 103 ? -15.811 7.956 9.008 1.00 96.56 103 ALA A N 1
ATOM 807 C CA . ALA A 1 103 ? -14.877 6.871 9.299 1.00 96.56 103 ALA A CA 1
ATOM 808 C C . ALA A 1 103 ? -14.044 6.355 8.112 1.00 96.56 103 ALA A C 1
ATOM 810 O O . ALA A 1 103 ? -12.849 6.157 8.323 1.00 96.56 103 ALA A O 1
ATOM 811 N N . PRO A 1 104 ? -14.590 6.166 6.892 1.00 96.31 104 PRO A N 1
ATOM 812 C CA . PRO A 1 104 ? -13.780 5.705 5.764 1.00 96.31 104 PRO A CA 1
ATOM 813 C C . PRO A 1 104 ? -12.639 6.673 5.433 1.00 96.31 104 PRO A C 1
ATOM 815 O O . PRO A 1 104 ? -11.516 6.239 5.202 1.00 96.31 104 PRO A O 1
ATOM 818 N N . LEU A 1 105 ? -12.908 7.984 5.499 1.00 96.62 105 LEU A N 1
ATOM 819 C CA . LEU A 1 105 ? -11.902 9.019 5.255 1.00 96.62 105 LEU A CA 1
ATOM 820 C C . LEU A 1 105 ? -10.807 8.997 6.329 1.00 96.62 105 LEU A C 1
ATOM 822 O O . LEU A 1 105 ? -9.633 8.982 5.995 1.00 96.62 105 LEU A O 1
ATOM 826 N N . ILE A 1 106 ? -11.193 8.926 7.607 1.00 96.94 106 ILE A N 1
ATOM 827 C CA . ILE A 1 106 ? -10.240 8.863 8.728 1.00 96.94 106 ILE A CA 1
ATOM 828 C C . ILE A 1 106 ? -9.355 7.613 8.642 1.00 96.94 106 ILE A C 1
ATOM 830 O O . ILE A 1 106 ? -8.158 7.682 8.913 1.00 96.94 106 ILE A O 1
ATOM 834 N N . LEU A 1 107 ? -9.931 6.472 8.250 1.00 96.75 107 LEU A N 1
ATOM 835 C CA . LEU A 1 107 ? -9.183 5.236 8.043 1.00 96.75 107 LEU A CA 1
ATOM 836 C C . LEU A 1 107 ? -8.137 5.386 6.934 1.00 96.75 107 LEU A C 1
ATOM 838 O O . LEU A 1 107 ? -6.988 4.999 7.135 1.00 96.75 107 LEU A O 1
ATOM 842 N N . ASP A 1 108 ? -8.530 5.938 5.786 1.00 95.19 108 ASP A N 1
ATOM 843 C CA . ASP A 1 108 ? -7.620 6.148 4.658 1.00 95.19 108 ASP A CA 1
ATOM 844 C C . ASP A 1 108 ? -6.506 7.147 5.010 1.00 95.19 108 ASP A C 1
ATOM 846 O O . ASP A 1 108 ? -5.336 6.868 4.741 1.00 95.19 108 ASP A O 1
ATOM 850 N N . ASP A 1 109 ? -6.846 8.254 5.679 1.00 95.88 109 ASP A N 1
ATOM 851 C CA . ASP A 1 109 ? -5.880 9.259 6.134 1.00 95.88 109 ASP A CA 1
ATOM 852 C C . ASP A 1 109 ? -4.874 8.652 7.125 1.00 95.88 109 ASP A C 1
ATOM 854 O O . ASP A 1 109 ? -3.669 8.828 6.967 1.00 95.88 109 ASP A O 1
ATOM 858 N N . THR A 1 110 ? -5.341 7.849 8.086 1.00 96.38 110 THR A N 1
ATOM 859 C CA . THR A 1 110 ? -4.469 7.196 9.080 1.00 96.38 110 THR A CA 1
ATOM 860 C C . THR A 1 110 ? -3.519 6.188 8.425 1.00 96.38 110 THR A C 1
ATOM 862 O O . THR A 1 110 ? -2.336 6.131 8.751 1.00 96.38 110 THR A O 1
ATOM 865 N N . ILE A 1 111 ? -4.007 5.394 7.467 1.00 94.56 111 ILE A N 1
ATOM 866 C CA . ILE A 1 111 ? -3.168 4.450 6.712 1.00 94.56 111 ILE A CA 1
ATOM 867 C C . ILE A 1 111 ? -2.107 5.201 5.895 1.00 94.56 111 ILE A C 1
ATOM 869 O O . ILE A 1 111 ? -0.959 4.758 5.819 1.00 94.56 111 ILE A O 1
ATOM 873 N N . MET A 1 112 ? -2.469 6.350 5.322 1.00 90.44 112 MET A N 1
ATOM 874 C CA . MET A 1 112 ? -1.534 7.206 4.599 1.00 90.44 112 MET A CA 1
ATOM 875 C C . MET A 1 112 ? -0.483 7.826 5.532 1.00 90.44 112 MET A C 1
ATOM 877 O O . MET A 1 112 ? 0.690 7.863 5.170 1.00 90.44 112 MET A O 1
ATOM 881 N N . GLU A 1 113 ? -0.862 8.257 6.740 1.00 93.50 113 GLU A N 1
ATOM 882 C CA . GLU A 1 113 ? 0.076 8.741 7.770 1.00 93.50 113 GLU A CA 1
ATOM 883 C C . GLU A 1 113 ? 1.081 7.668 8.212 1.00 93.50 113 GLU A C 1
ATOM 885 O O . GLU A 1 113 ? 2.200 7.980 8.615 1.00 93.50 113 GLU A O 1
ATOM 890 N N . MET A 1 114 ? 0.704 6.395 8.094 1.00 90.56 114 MET A N 1
ATOM 891 C CA . MET A 1 114 ? 1.564 5.240 8.339 1.00 90.56 114 MET A CA 1
ATOM 892 C C . MET A 1 114 ? 2.465 4.886 7.140 1.00 90.56 114 MET A C 1
ATOM 894 O O . MET A 1 114 ? 3.047 3.797 7.130 1.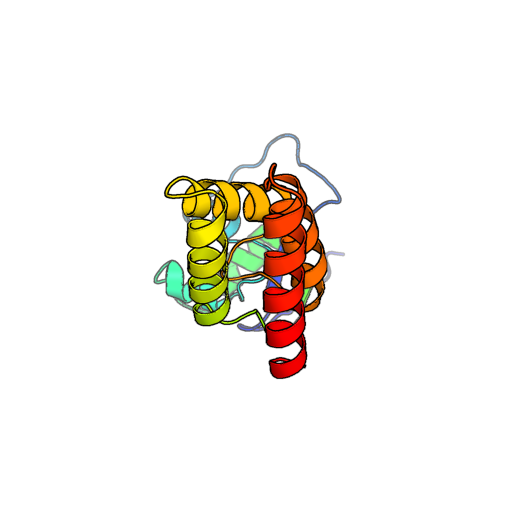00 90.56 114 MET A O 1
ATOM 898 N N . ASP A 1 115 ? 2.573 5.748 6.124 1.00 87.00 115 ASP A N 1
ATOM 899 C CA . ASP A 1 115 ? 3.355 5.514 4.901 1.00 87.00 115 ASP A CA 1
ATOM 900 C C . ASP A 1 115 ? 3.053 4.138 4.260 1.00 87.00 115 ASP A C 1
ATOM 902 O O . ASP A 1 115 ? 3.938 3.460 3.732 1.00 87.00 115 ASP A O 1
ATOM 906 N N . THR A 1 116 ? 1.798 3.676 4.344 1.00 86.38 116 THR A N 1
ATOM 907 C CA . THR A 1 116 ? 1.364 2.378 3.809 1.00 86.38 116 THR A CA 1
ATOM 908 C C . THR A 1 116 ? 0.030 2.498 3.069 1.00 86.38 116 THR A C 1
ATOM 910 O O . THR A 1 116 ? -0.526 3.579 2.896 1.00 86.38 116 THR A O 1
ATOM 913 N N . THR A 1 117 ? -0.472 1.377 2.556 1.00 88.38 117 THR A N 1
ATOM 914 C CA . THR A 1 117 ? -1.766 1.280 1.867 1.00 88.38 117 THR A CA 1
ATOM 915 C C . THR A 1 117 ? -2.503 0.040 2.358 1.00 88.38 117 THR A C 1
ATOM 917 O O . THR A 1 117 ? -1.868 -0.887 2.857 1.00 88.38 117 THR A O 1
ATOM 920 N N . LYS A 1 118 ? -3.831 -0.018 2.188 1.00 88.19 118 LYS A N 1
ATOM 921 C CA . LYS A 1 118 ? -4.634 -1.204 2.548 1.00 88.19 118 LYS A CA 1
ATOM 922 C C . LYS A 1 118 ? -4.085 -2.488 1.905 1.00 88.19 118 LYS A C 1
ATOM 924 O O . LYS A 1 118 ? -4.020 -3.513 2.571 1.00 88.19 118 LYS A O 1
ATOM 929 N N . ASP A 1 119 ? -3.611 -2.400 0.661 1.00 84.69 119 ASP A N 1
ATOM 930 C CA . ASP A 1 119 ? -3.077 -3.541 -0.096 1.00 84.69 119 ASP A CA 1
ATOM 931 C C . ASP A 1 119 ? -1.672 -3.984 0.347 1.00 84.69 119 ASP A C 1
ATOM 933 O O . ASP A 1 119 ? -1.267 -5.103 0.052 1.00 84.69 119 ASP A O 1
ATOM 937 N N . HIS A 1 120 ? -0.934 -3.127 1.063 1.00 84.38 120 HIS A N 1
ATOM 938 C CA . HIS A 1 120 ? 0.453 -3.385 1.479 1.00 84.38 120 HIS A CA 1
ATOM 939 C C . HIS A 1 120 ? 0.654 -3.288 2.999 1.00 84.38 120 HIS A C 1
ATOM 941 O O . HIS A 1 120 ? 1.778 -3.149 3.485 1.00 84.38 120 HIS A O 1
ATOM 947 N N . CYS A 1 121 ? -0.430 -3.340 3.772 1.00 86.25 121 CYS A N 1
ATOM 948 C CA . CYS A 1 121 ? -0.361 -3.228 5.220 1.00 86.25 121 CYS A CA 1
ATOM 949 C C . CYS A 1 121 ? -0.039 -4.587 5.849 1.00 86.25 121 CYS A C 1
ATOM 951 O O . CYS A 1 121 ? -0.755 -5.573 5.648 1.00 86.25 121 CYS A O 1
ATOM 953 N N . LEU A 1 122 ? 1.047 -4.628 6.619 1.00 87.31 122 LEU A N 1
ATOM 954 C CA . LEU A 1 122 ? 1.524 -5.839 7.278 1.00 87.31 122 LEU A CA 1
ATOM 955 C C . LEU A 1 122 ? 0.799 -6.084 8.613 1.00 87.31 122 LEU A C 1
ATOM 957 O O . LEU A 1 122 ? 0.443 -5.117 9.296 1.00 87.31 122 LEU A O 1
ATOM 961 N N . PRO A 1 123 ? 0.606 -7.346 9.038 1.00 88.00 123 PRO A N 1
ATOM 962 C CA . PRO A 1 123 ? -0.100 -7.672 10.275 1.00 88.00 123 PRO A CA 1
ATOM 963 C C . PRO A 1 123 ? 0.475 -6.999 11.522 1.00 88.00 123 PRO A C 1
ATOM 965 O O . PRO A 1 123 ? -0.275 -6.554 12.391 1.00 88.00 123 PRO A O 1
ATOM 968 N N . GLU A 1 124 ? 1.796 -6.850 11.598 1.00 87.62 124 GLU A N 1
ATOM 969 C CA . GLU A 1 124 ? 2.485 -6.178 12.699 1.00 87.62 124 GLU A CA 1
ATOM 970 C C . GLU A 1 124 ? 2.176 -4.677 12.813 1.00 87.62 124 GLU A C 1
ATOM 972 O O . GLU A 1 124 ? 2.386 -4.103 13.882 1.00 87.62 124 GLU A O 1
ATOM 977 N N . ARG A 1 125 ? 1.656 -4.041 11.753 1.00 91.06 125 ARG A N 1
ATOM 978 C CA . ARG A 1 125 ? 1.251 -2.623 11.741 1.00 91.06 125 ARG A CA 1
ATOM 979 C C . ARG A 1 125 ? -0.177 -2.420 12.254 1.00 91.06 125 ARG A C 1
ATOM 981 O O . ARG A 1 125 ? -0.543 -1.308 12.622 1.00 91.06 125 ARG A O 1
ATOM 988 N N . ILE A 1 126 ? -0.992 -3.473 12.327 1.00 92.44 126 ILE A N 1
ATOM 989 C CA . ILE A 1 126 ? -2.396 -3.362 12.751 1.00 92.44 126 ILE A CA 1
ATOM 990 C C . ILE A 1 126 ? -2.569 -2.839 14.188 1.00 92.44 126 ILE A C 1
ATOM 992 O O . ILE A 1 126 ? -3.467 -2.020 14.395 1.00 92.44 126 ILE A O 1
ATOM 996 N N . PRO A 1 127 ? -1.752 -3.233 15.187 1.00 92.69 127 PRO A N 1
ATOM 997 C CA . PRO A 1 127 ? -1.840 -2.651 16.525 1.00 92.69 127 PRO A CA 1
ATOM 998 C C . PRO A 1 127 ? -1.676 -1.124 16.539 1.00 92.69 127 PRO A C 1
ATOM 1000 O O . PRO A 1 127 ? -2.457 -0.443 17.199 1.00 92.69 127 PRO A O 1
ATOM 1003 N N . GLU A 1 128 ? -0.717 -0.598 15.774 1.00 94.75 128 GLU A N 1
ATOM 1004 C CA . GLU A 1 128 ? -0.470 0.844 15.625 1.00 94.75 128 GLU A CA 1
ATOM 1005 C C . GLU A 1 128 ? -1.650 1.545 14.941 1.00 94.75 128 GLU A C 1
ATOM 1007 O O . GLU A 1 128 ? -2.142 2.550 15.451 1.00 94.75 128 GLU A O 1
ATOM 1012 N N . LEU A 1 129 ? -2.184 0.964 13.859 1.00 95.62 129 LEU A N 1
ATOM 1013 C CA . LEU A 1 129 ? -3.374 1.484 13.177 1.00 95.62 129 LEU A CA 1
ATOM 1014 C C . LEU A 1 129 ? -4.577 1.589 14.127 1.00 95.62 129 LEU A C 1
ATOM 1016 O O . LEU A 1 129 ? -5.257 2.612 14.169 1.00 95.62 129 LEU A O 1
ATOM 1020 N N . ILE A 1 130 ? -4.848 0.543 14.914 1.00 95.31 130 ILE A N 1
ATOM 1021 C CA . ILE A 1 130 ? -5.961 0.546 15.877 1.00 95.31 130 ILE A CA 1
ATOM 1022 C C . ILE A 1 130 ? -5.754 1.621 16.944 1.00 95.31 130 ILE A C 1
ATOM 1024 O O . ILE A 1 130 ? -6.727 2.259 17.350 1.00 95.31 130 ILE A O 1
ATOM 1028 N N . GLU A 1 131 ? -4.523 1.813 17.420 1.00 95.00 131 GLU A N 1
ATOM 1029 C CA . GLU A 1 131 ? -4.198 2.842 18.407 1.00 95.00 131 GLU A CA 1
ATOM 1030 C C . GLU A 1 131 ? -4.464 4.246 17.854 1.00 95.00 131 GLU A C 1
ATOM 1032 O O . GLU A 1 131 ? -5.231 4.987 18.469 1.00 95.00 131 GLU A O 1
ATOM 1037 N N . MET A 1 132 ? -3.948 4.566 16.662 1.00 96.75 132 MET A N 1
ATOM 1038 C CA . MET A 1 132 ? -4.179 5.856 16.000 1.00 96.75 132 MET A CA 1
ATOM 1039 C C . MET A 1 132 ? -5.674 6.123 15.779 1.00 96.75 132 MET A C 1
ATOM 1041 O O . MET A 1 132 ? -6.192 7.150 16.211 1.00 96.75 132 MET A O 1
ATOM 1045 N N . LEU A 1 133 ? -6.415 5.152 15.232 1.00 96.88 133 LEU A N 1
ATOM 1046 C CA . LEU A 1 133 ? -7.867 5.280 15.036 1.00 96.88 133 LEU A CA 1
ATOM 1047 C C . LEU A 1 133 ? -8.637 5.430 16.351 1.00 96.88 133 LEU A C 1
ATOM 1049 O O . LEU A 1 133 ? -9.715 6.023 16.385 1.00 96.88 133 LEU A O 1
ATOM 1053 N N . SER A 1 134 ? -8.110 4.881 17.446 1.00 96.19 134 SER A N 1
ATOM 1054 C CA . SER A 1 134 ? -8.732 5.024 18.759 1.00 96.19 134 SER A CA 1
ATOM 1055 C C . SER A 1 134 ? -8.602 6.445 19.306 1.00 96.19 134 SER A C 1
ATOM 1057 O O . SER A 1 134 ? -9.451 6.853 20.098 1.00 96.19 134 SER A O 1
ATOM 1059 N N . GLU A 1 135 ? -7.570 7.200 18.924 1.00 95.12 135 GLU A N 1
ATOM 1060 C CA . GLU A 1 135 ? -7.413 8.604 19.326 1.00 95.12 135 GLU A CA 1
ATOM 1061 C C . GLU A 1 135 ? -8.431 9.533 18.652 1.00 95.12 135 GLU A C 1
ATOM 1063 O O . GLU A 1 135 ? -8.853 10.518 19.257 1.00 95.12 135 GLU A O 1
ATOM 1068 N N . GLU A 1 136 ? -8.951 9.147 17.487 1.00 94.25 136 GLU A N 1
ATOM 1069 C CA . GLU A 1 136 ? -10.027 9.866 16.789 1.00 94.25 136 GLU A CA 1
ATOM 1070 C C . GLU A 1 136 ? -11.404 9.708 17.468 1.00 94.25 136 GLU A C 1
ATOM 1072 O O . GLU A 1 136 ? -12.371 10.418 17.170 1.00 94.25 136 GLU A O 1
ATOM 1077 N N . ILE A 1 137 ? -11.526 8.783 18.427 1.00 95.19 137 ILE A N 1
ATOM 1078 C CA . ILE A 1 137 ? -12.770 8.524 19.153 1.00 95.19 137 ILE A CA 1
ATOM 1079 C C . ILE A 1 137 ? -12.841 9.401 20.411 1.00 95.19 137 ILE A C 1
ATOM 1081 O O . ILE A 1 137 ? -12.279 9.081 21.457 1.00 95.19 137 ILE A O 1
ATOM 1085 N N . VAL A 1 138 ? -13.637 10.472 20.338 1.00 92.81 138 VAL A N 1
ATOM 1086 C CA . VAL A 1 138 ? -13.841 11.428 21.448 1.00 92.81 138 VAL A CA 1
ATOM 1087 C C . VAL A 1 138 ? -14.526 10.795 22.669 1.00 92.81 138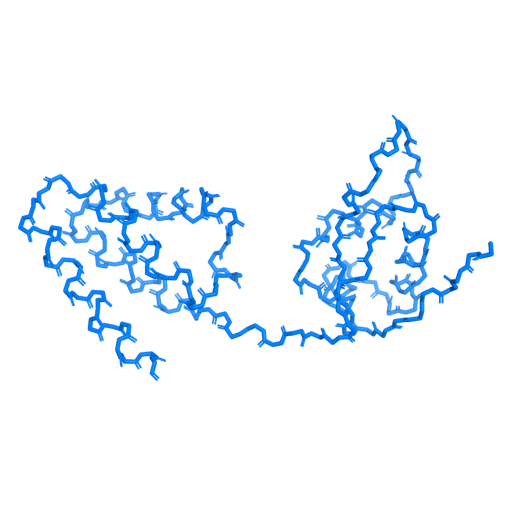 VAL A C 1
ATOM 1089 O O . VAL A 1 138 ? -14.231 11.140 23.814 1.00 92.81 138 VAL A O 1
ATOM 1092 N N . ASP A 1 139 ? -15.473 9.883 22.443 1.00 95.38 139 ASP A N 1
ATOM 1093 C CA . ASP A 1 139 ? -16.224 9.221 23.513 1.00 95.38 139 ASP A CA 1
ATOM 1094 C C . ASP A 1 139 ? -15.408 8.063 24.103 1.00 95.38 139 ASP A C 1
ATOM 1096 O O . ASP A 1 139 ? -15.186 7.039 23.453 1.00 95.38 139 ASP A O 1
ATOM 1100 N N . SER A 1 140 ? -14.980 8.209 25.357 1.00 93.19 140 SER A N 1
ATOM 1101 C CA . SER A 1 140 ? -14.098 7.246 26.021 1.00 93.19 140 SER A CA 1
ATOM 1102 C C . SER A 1 140 ? -14.717 5.858 26.196 1.00 93.19 140 SER A C 1
ATOM 1104 O O . SER A 1 140 ? -14.001 4.858 26.131 1.00 93.19 140 SER A O 1
ATOM 1106 N N . GLU A 1 141 ? -16.035 5.755 26.377 1.00 94.62 141 GLU A N 1
ATOM 1107 C CA . GLU A 1 141 ? -16.707 4.462 26.508 1.00 94.62 141 GLU A CA 1
ATOM 1108 C C . GLU A 1 141 ? -16.748 3.741 25.157 1.00 94.62 141 GLU A C 1
ATOM 1110 O O . GLU A 1 141 ? -16.459 2.542 25.069 1.00 94.62 141 GLU A O 1
ATOM 1115 N N . LYS A 1 142 ? -17.058 4.474 24.082 1.00 94.88 142 LYS A N 1
ATOM 1116 C CA . LYS A 1 142 ? -17.010 3.929 22.723 1.00 94.88 142 LYS A CA 1
ATOM 1117 C C . LYS A 1 142 ? -15.590 3.564 22.302 1.00 94.88 142 LYS A C 1
ATOM 1119 O O . LYS A 1 142 ? -15.423 2.519 21.679 1.00 94.88 142 LYS A O 1
ATOM 1124 N N . LYS A 1 143 ? -14.583 4.360 22.679 1.00 96.12 143 LYS A N 1
ATOM 1125 C CA . LYS A 1 143 ? -13.162 4.077 22.422 1.00 96.12 143 LYS A CA 1
ATOM 1126 C C . LYS A 1 143 ? -12.755 2.731 23.015 1.00 96.12 143 LYS A C 1
ATOM 1128 O O . LYS A 1 143 ? -12.252 1.867 22.303 1.00 96.12 143 LYS A O 1
ATOM 1133 N N . VAL A 1 144 ? -13.065 2.505 24.295 1.00 94.94 144 VAL A N 1
ATOM 1134 C CA . VAL A 1 144 ? -12.772 1.228 24.969 1.00 94.94 144 VAL A CA 1
ATOM 1135 C C . VAL A 1 144 ? -13.493 0.060 24.290 1.00 94.94 144 VAL A C 1
ATOM 1137 O O . VAL A 1 144 ? -12.890 -0.990 24.069 1.00 94.94 144 VAL A O 1
ATOM 1140 N N . LYS A 1 145 ? -14.770 0.228 23.924 1.00 94.69 145 LYS A N 1
ATOM 1141 C CA . LYS A 1 145 ? -15.535 -0.807 23.208 1.00 94.69 145 LYS A CA 1
ATOM 1142 C C . LYS A 1 145 ? -14.920 -1.137 21.848 1.00 94.69 145 LYS A C 1
ATOM 1144 O O . LYS A 1 145 ? -14.765 -2.313 21.531 1.00 94.69 145 LYS A O 1
ATOM 1149 N N . PHE A 1 146 ? -14.543 -0.123 21.073 1.00 96.00 146 PHE A N 1
ATOM 1150 C CA . PHE A 1 146 ? -13.875 -0.291 19.784 1.00 96.00 146 PHE A CA 1
ATOM 1151 C C . PHE A 1 146 ? -12.575 -1.089 19.930 1.00 96.00 146 PHE A C 1
ATOM 1153 O O . PHE A 1 146 ? -12.415 -2.126 19.289 1.00 96.00 146 PHE A O 1
ATOM 1160 N N . GLN A 1 147 ? -11.702 -0.686 20.857 1.00 94.62 147 GLN A N 1
ATOM 1161 C CA . GLN A 1 147 ? -10.444 -1.384 21.132 1.00 94.62 147 GLN A CA 1
ATOM 1162 C C . GLN A 1 147 ? -10.666 -2.847 21.540 1.00 94.62 147 GLN A C 1
ATOM 1164 O O . GLN A 1 147 ? -9.959 -3.736 21.070 1.00 94.62 147 GLN A O 1
ATOM 1169 N N . GLN A 1 148 ? -11.676 -3.135 22.369 1.00 94.06 148 GLN A N 1
ATOM 1170 C CA . GLN A 1 148 ? -12.018 -4.509 22.753 1.00 94.06 148 GLN A CA 1
ATOM 1171 C C . GLN A 1 148 ? -12.469 -5.363 21.561 1.00 94.06 148 GLN A C 1
ATOM 1173 O O . GLN A 1 148 ? -12.063 -6.522 21.456 1.00 94.06 148 GLN A O 1
ATOM 1178 N N . ILE A 1 149 ? -13.296 -4.809 20.668 1.00 94.50 149 ILE A N 1
ATOM 1179 C CA . ILE A 1 149 ? -13.735 -5.505 19.451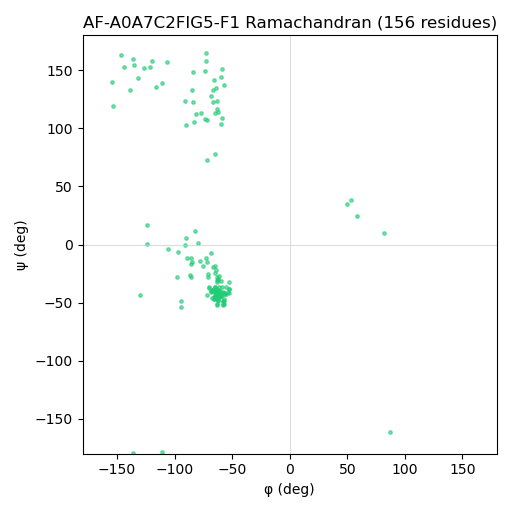 1.00 94.50 149 ILE A CA 1
ATOM 1180 C C . ILE A 1 149 ? -12.517 -5.806 18.572 1.00 94.50 149 ILE A C 1
ATOM 1182 O O . ILE A 1 149 ? -12.327 -6.956 18.182 1.00 94.50 149 ILE A O 1
ATOM 1186 N N . MET A 1 150 ? -11.655 -4.815 18.335 1.00 93.88 150 MET A N 1
ATOM 1187 C CA . MET A 1 150 ? -10.459 -4.974 17.503 1.00 93.88 150 MET A CA 1
ATOM 1188 C C . MET A 1 150 ? -9.463 -5.987 18.077 1.00 93.88 150 MET A C 1
ATOM 1190 O O . MET A 1 150 ? -8.966 -6.845 17.351 1.00 93.88 150 MET A O 1
ATOM 1194 N N . LEU A 1 151 ? -9.235 -5.978 19.393 1.00 90.31 151 LEU A N 1
ATOM 1195 C CA . LEU A 1 151 ? -8.389 -6.974 20.059 1.00 90.31 151 LEU A CA 1
ATOM 1196 C C . LEU A 1 151 ? -8.925 -8.402 19.908 1.00 90.31 151 LEU A C 1
ATOM 1198 O O . LEU A 1 151 ? -8.143 -9.345 19.794 1.00 90.31 151 LEU A O 1
ATOM 1202 N N . ASN A 1 152 ? -10.247 -8.586 19.923 1.00 90.38 152 ASN A N 1
ATOM 1203 C CA . ASN A 1 152 ? -10.843 -9.903 19.711 1.00 90.38 152 ASN A CA 1
ATOM 1204 C C . ASN A 1 152 ? -10.682 -10.378 18.262 1.00 90.38 152 ASN A C 1
ATOM 1206 O O . ASN A 1 152 ? -10.432 -11.561 18.052 1.00 90.38 152 ASN A O 1
ATOM 1210 N N . GLN A 1 153 ? -10.780 -9.469 17.289 1.00 86.94 153 GLN A N 1
ATOM 1211 C CA . GLN A 1 153 ? -10.545 -9.778 15.875 1.00 86.94 153 GLN A CA 1
ATOM 1212 C C . GLN A 1 153 ? -9.083 -10.164 15.631 1.00 86.94 153 GLN A C 1
ATOM 1214 O O . GLN A 1 153 ? -8.815 -11.204 15.039 1.00 86.94 153 GLN A O 1
ATOM 1219 N N . LEU A 1 154 ? -8.139 -9.402 16.194 1.00 83.81 154 LEU A N 1
ATOM 1220 C CA . LEU A 1 154 ? -6.705 -9.691 16.113 1.00 83.81 154 LEU A CA 1
ATOM 1221 C C . LEU A 1 154 ? -6.342 -11.084 16.640 1.00 83.81 154 LEU A C 1
ATOM 1223 O O . LEU A 1 154 ? -5.568 -11.803 16.016 1.00 83.81 154 LEU A O 1
ATOM 1227 N N . LYS A 1 155 ? -6.930 -11.499 17.767 1.00 81.50 155 LYS A N 1
ATOM 1228 C CA . LYS A 1 155 ? -6.733 -12.852 18.319 1.00 81.50 155 LYS A CA 1
ATOM 1229 C C . LYS A 1 155 ? -7.257 -13.971 17.420 1.00 81.50 155 LYS A C 1
ATOM 1231 O O . LYS A 1 155 ? -6.866 -15.110 17.625 1.00 81.50 155 LYS A O 1
ATOM 1236 N N . GLY A 1 156 ? -8.190 -13.677 16.517 1.00 71.88 156 GLY A N 1
ATOM 1237 C CA . GLY A 1 156 ? -8.690 -14.644 15.541 1.00 71.88 156 GLY A CA 1
ATOM 1238 C C . GLY A 1 156 ? -7.827 -14.742 14.281 1.00 71.88 156 GLY A C 1
ATOM 1239 O O . GLY A 1 156 ? -8.009 -15.685 13.516 1.00 71.88 156 GLY A O 1
ATOM 1240 N N . MET A 1 157 ? -6.930 -13.775 14.057 1.00 68.81 157 MET A N 1
ATOM 1241 C CA . MET A 1 157 ? -6.039 -13.709 12.891 1.00 68.81 157 MET A CA 1
ATOM 1242 C C . MET A 1 157 ? -4.633 -14.254 13.178 1.00 68.81 157 MET A C 1
ATOM 1244 O O . MET A 1 157 ? -3.981 -14.727 12.251 1.00 68.81 157 MET A O 1
ATOM 1248 N N . MET A 1 158 ? -4.179 -14.171 14.435 1.00 59.41 158 MET A N 1
ATOM 1249 C CA . MET A 1 158 ? -2.936 -14.781 14.940 1.00 59.41 158 MET A CA 1
ATOM 1250 C C . MET A 1 158 ? -3.146 -16.239 15.350 1.00 59.41 158 MET A C 1
ATOM 1252 O O . MET A 1 158 ? -2.200 -17.036 15.167 1.00 59.41 158 MET A O 1
#

pLDDT: mean 88.8, std 10.91, range [36.03, 97.38]

Nearest PDB structures (foldseek):
  8jj9-assembly1_A  TM=7.915E-01  e=8.033E-02  Homo sapiens
  3k9t-assembly1_A  TM=7.489E-01  e=5.658E-02  Clostridium acetobutylicum
  8ae6-assembly1_S  TM=4.369E-01  e=1.393E-02  Saccharomyces cerevisiae
  6pax-assembly1_A  TM=3.298E-01  e=4.021E+00  Homo sapiens

Foldseek 3Di:
DDDQDDADQQWAKAFQPPDDPPDDDDDPVLVQQLVPRDRQDGLNNSCVVVVHDSVVSVVSVSVCVVVVGMDTDDRHRPVQVADDPVVVVVLLVLLCVQLNPCSVVQLQVLCVVVVHGNRGHHLVCLVVSLVSSLVVRPDPVSSVVSVVVSVVVNVVVD